Protein AF-A0A351MRL6-F1 (afdb_monomer_lite)

Secondary structure (DSSP, 8-state):
--SGGGSHHHHHHHHHHHS-TTTGGGSSTTT----------S---GGGHHHHHHHHHIIIIIIIIIHHT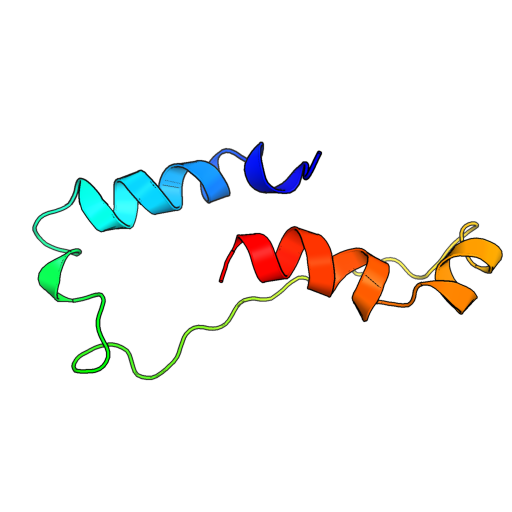-

Radius of gyration: 15.95 Å; chains: 1; bounding box: 36×22×38 Å

Sequence (70 aa):
IDHYLGKETVQDLLVLRFANPILEPLWNRRHVDHVQITVAEELGVGSRGGYYEHSGATRDMLQNHTMQLL

Foldseek 3Di:
DFCLCVDPVLVCVCCQQPVDPVRVVCPDPVNDPDDDDDDDDPDDCPPVVVVCVVQPCCNVPNVGNVVVSD

Structure (mmCIF, N/CA/C/O backbone):
data_AF-A0A351MRL6-F1
#
_entry.id   AF-A0A351MRL6-F1
#
loop_
_atom_site.group_PDB
_atom_site.id
_atom_site.type_symbol
_atom_site.label_atom_id
_atom_site.label_alt_id
_atom_site.label_comp_id
_atom_site.label_asym_id
_atom_site.label_entity_id
_atom_site.label_seq_id
_atom_site.pdbx_PDB_ins_code
_atom_site.Cartn_x
_atom_site.Cartn_y
_atom_site.Cartn_z
_atom_site.occupancy
_atom_site.B_iso_or_equiv
_atom_site.auth_seq_id
_atom_site.au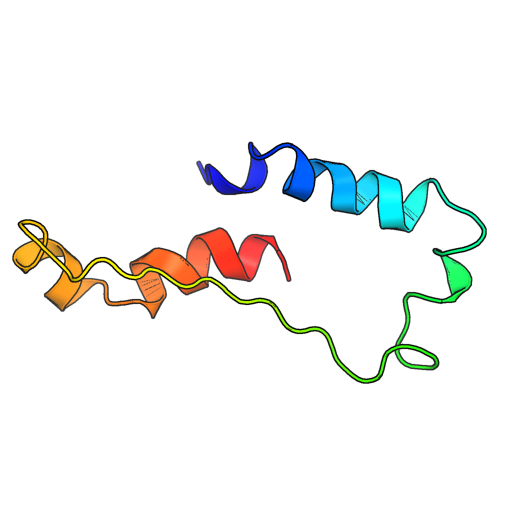th_comp_id
_atom_site.auth_asym_id
_atom_site.auth_atom_id
_atom_site.pdbx_PDB_model_num
ATOM 1 N N . ILE A 1 1 ? 16.174 2.107 3.611 1.00 91.25 1 ILE A N 1
ATOM 2 C CA . ILE A 1 1 ? 15.181 3.194 3.767 1.00 91.25 1 ILE A CA 1
ATOM 3 C C . ILE A 1 1 ? 14.058 2.883 2.807 1.00 91.25 1 ILE A C 1
A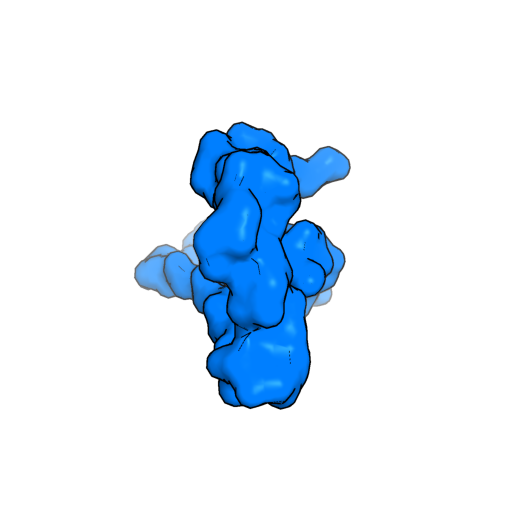TOM 5 O O . ILE A 1 1 ? 14.352 2.603 1.651 1.00 91.25 1 ILE A O 1
ATOM 9 N N . ASP A 1 2 ? 12.823 2.885 3.292 1.00 97.12 2 ASP A N 1
ATOM 10 C CA . ASP A 1 2 ? 11.651 2.718 2.444 1.00 97.12 2 ASP A CA 1
ATOM 11 C C . ASP A 1 2 ? 10.978 4.080 2.258 1.00 97.12 2 ASP A C 1
ATOM 13 O O . ASP A 1 2 ? 10.579 4.718 3.230 1.00 97.12 2 ASP A O 1
ATOM 17 N N . HIS A 1 3 ? 10.907 4.552 1.016 1.00 97.62 3 HIS A N 1
ATOM 18 C CA . HIS A 1 3 ? 10.375 5.877 0.720 1.00 97.62 3 HIS A CA 1
ATOM 19 C C . HIS A 1 3 ? 8.838 5.923 0.732 1.00 97.62 3 HIS A C 1
ATOM 21 O O . HIS A 1 3 ? 8.281 7.016 0.816 1.00 97.62 3 HIS A O 1
ATOM 27 N N . TYR A 1 4 ? 8.138 4.779 0.696 1.00 98.06 4 TYR A N 1
ATOM 28 C CA . TYR A 1 4 ? 6.678 4.754 0.835 1.00 98.06 4 TYR A CA 1
ATOM 29 C C . TYR A 1 4 ? 6.251 5.234 2.223 1.00 98.06 4 TYR A C 1
ATOM 31 O O . TYR A 1 4 ? 5.279 5.973 2.328 1.00 98.06 4 TYR A O 1
ATOM 39 N N . LEU A 1 5 ? 7.036 4.933 3.262 1.00 97.69 5 LEU A N 1
ATOM 40 C CA . LEU A 1 5 ? 6.816 5.425 4.630 1.00 97.69 5 LEU A CA 1
ATOM 41 C C . LEU A 1 5 ? 6.965 6.952 4.772 1.00 97.69 5 LEU A C 1
ATOM 43 O O . LEU A 1 5 ? 6.551 7.535 5.772 1.00 97.69 5 LEU A O 1
ATOM 47 N N . GLY A 1 6 ? 7.574 7.611 3.783 1.00 97.56 6 GLY A N 1
ATOM 48 C CA . GLY A 1 6 ? 7.681 9.067 3.712 1.00 97.56 6 GLY A CA 1
ATOM 49 C C . GLY A 1 6 ? 6.498 9.743 3.016 1.00 97.56 6 GLY A C 1
ATOM 50 O O . GLY A 1 6 ? 6.448 10.969 2.985 1.00 97.56 6 GLY A O 1
ATOM 51 N N . LYS A 1 7 ? 5.570 8.979 2.423 1.00 98.06 7 LYS A N 1
ATOM 52 C CA . LYS A 1 7 ? 4.384 9.534 1.761 1.00 98.06 7 LYS A CA 1
ATOM 53 C C . LYS A 1 7 ? 3.372 9.959 2.824 1.00 98.06 7 LYS A C 1
ATOM 55 O O . LYS A 1 7 ? 3.040 9.167 3.701 1.00 98.06 7 LYS A O 1
ATOM 60 N N . GLU A 1 8 ? 2.852 11.176 2.701 1.00 98.25 8 GLU A N 1
ATOM 61 C CA . GLU A 1 8 ? 1.895 11.777 3.644 1.00 98.25 8 GLU A CA 1
ATOM 62 C C . GLU A 1 8 ? 0.711 10.844 3.942 1.00 98.25 8 GLU A C 1
ATOM 64 O O . GLU A 1 8 ? 0.484 10.468 5.087 1.00 98.25 8 GLU A O 1
ATOM 69 N N . THR A 1 9 ? 0.062 10.320 2.900 1.00 96.62 9 THR A N 1
ATOM 70 C CA . THR A 1 9 ? -1.089 9.417 3.051 1.00 96.62 9 THR A CA 1
ATOM 71 C C . THR A 1 9 ? -0.760 8.080 3.720 1.00 96.62 9 THR A C 1
ATOM 73 O O . THR A 1 9 ? -1.645 7.460 4.304 1.00 96.62 9 THR A O 1
ATOM 76 N N . VAL A 1 10 ? 0.495 7.618 3.658 1.00 97.44 10 VAL A N 1
ATOM 77 C CA . VAL A 1 10 ? 0.940 6.415 4.382 1.00 97.44 10 VAL A CA 1
ATOM 78 C C . VAL A 1 10 ? 1.121 6.732 5.865 1.00 97.44 10 VAL A C 1
ATOM 80 O O . VAL A 1 10 ? 0.739 5.928 6.712 1.00 97.44 10 VAL A O 1
ATOM 83 N N . GLN A 1 11 ? 1.650 7.911 6.196 1.00 97.38 11 GLN A N 1
ATOM 84 C CA . GLN A 1 11 ? 1.788 8.360 7.585 1.00 97.38 11 GLN A CA 1
ATOM 85 C C . GLN A 1 11 ? 0.418 8.591 8.242 1.00 97.38 11 GLN A C 1
ATOM 87 O O . GLN A 1 11 ? 0.218 8.220 9.403 1.00 97.38 11 GLN A O 1
ATOM 92 N N . ASP A 1 12 ? -0.551 9.099 7.478 1.00 97.06 12 ASP A N 1
ATOM 93 C CA . ASP A 1 12 ? -1.920 9.342 7.938 1.00 97.06 12 ASP A CA 1
ATOM 94 C C . ASP A 1 12 ? -2.671 8.072 8.356 1.00 97.06 12 ASP A C 1
ATOM 96 O O . ASP A 1 12 ? -3.605 8.158 9.155 1.00 97.06 12 ASP A O 1
ATOM 100 N N . LEU A 1 13 ? -2.267 6.878 7.898 1.00 96.00 13 LEU A N 1
ATOM 101 C CA . LEU A 1 13 ? -2.926 5.616 8.267 1.00 96.00 13 LEU A CA 1
ATOM 102 C C . LEU A 1 13 ? -2.962 5.397 9.787 1.00 96.00 13 LEU A C 1
ATOM 104 O O . LEU A 1 13 ? -3.962 4.909 10.320 1.00 96.00 13 LEU A O 1
ATOM 108 N N . LEU A 1 14 ? -1.898 5.779 10.502 1.00 94.62 14 LEU A N 1
ATOM 109 C CA . LEU A 1 14 ? -1.844 5.642 11.961 1.00 94.62 14 LEU A CA 1
ATOM 110 C C . LEU A 1 14 ? -2.803 6.616 12.651 1.00 94.62 14 LEU A C 1
ATOM 112 O O . LEU A 1 14 ? -3.485 6.237 13.605 1.00 94.62 14 LEU A O 1
ATOM 116 N N . VAL A 1 15 ? -2.899 7.847 12.145 1.00 95.50 15 VAL A N 1
ATOM 117 C CA . VAL A 1 15 ? -3.844 8.851 12.650 1.00 95.50 15 VAL A CA 1
ATOM 118 C C . VAL A 1 15 ? -5.277 8.394 12.379 1.00 95.50 15 VAL A C 1
ATOM 120 O O . VAL A 1 15 ? -6.100 8.376 13.294 1.00 95.50 15 VAL A O 1
ATOM 123 N N . LEU A 1 16 ? -5.569 7.932 11.160 1.00 93.62 16 LEU A N 1
ATOM 124 C CA . LEU A 1 16 ? -6.882 7.418 10.778 1.00 93.62 16 LEU A CA 1
ATOM 125 C C . LEU A 1 16 ? -7.327 6.275 11.699 1.00 93.62 16 LEU A C 1
ATOM 127 O O . LEU A 1 16 ? -8.451 6.290 12.197 1.00 93.62 16 LEU A O 1
ATOM 131 N N . ARG A 1 17 ? -6.430 5.320 11.966 1.00 93.50 17 ARG A N 1
ATOM 132 C CA . ARG A 1 17 ? -6.730 4.123 12.755 1.00 93.50 17 ARG A CA 1
ATOM 133 C C . ARG A 1 17 ? -6.879 4.394 14.251 1.00 93.50 17 ARG A C 1
ATOM 135 O O . ARG A 1 17 ? -7.752 3.798 14.873 1.00 93.50 17 ARG A O 1
ATOM 142 N N . PHE A 1 18 ? -6.029 5.239 14.835 1.00 95.25 18 PHE A N 1
ATOM 143 C CA . PHE A 1 18 ? -5.918 5.343 16.297 1.00 95.25 18 PHE A CA 1
ATOM 144 C C . PHE A 1 18 ? -6.417 6.665 16.888 1.00 95.25 18 PHE A C 1
ATOM 146 O O . PHE A 1 18 ? -6.754 6.700 18.068 1.00 95.25 18 PHE A O 1
ATOM 153 N N . ALA A 1 19 ? -6.505 7.745 16.106 1.00 96.69 19 ALA A N 1
ATOM 154 C CA . ALA A 1 19 ? -6.968 9.048 16.596 1.00 96.69 19 ALA A CA 1
ATOM 155 C C . ALA A 1 19 ? -8.475 9.290 16.374 1.00 96.69 19 ALA A C 1
ATOM 157 O O . ALA A 1 19 ? -8.981 10.360 16.707 1.00 96.69 19 ALA A O 1
ATOM 158 N N . ASN A 1 20 ? -9.202 8.309 15.825 1.00 95.75 20 ASN A N 1
ATOM 159 C CA . ASN A 1 20 ? -10.619 8.426 15.478 1.00 95.75 20 ASN A CA 1
ATOM 160 C C . ASN A 1 20 ? -11.467 7.396 16.247 1.00 95.75 20 ASN A C 1
ATOM 162 O O . ASN A 1 20 ? -11.561 6.248 15.808 1.00 95.75 20 ASN A O 1
ATOM 166 N N . PRO A 1 21 ? -12.163 7.789 17.334 1.00 94.81 21 PRO A N 1
ATOM 167 C CA . PRO A 1 21 ? -13.009 6.886 18.130 1.00 94.81 21 PRO A CA 1
ATOM 168 C C . PRO A 1 21 ? -14.167 6.238 17.359 1.00 94.81 21 PRO A C 1
ATOM 170 O O . PRO A 1 21 ? -14.732 5.246 17.805 1.00 94.81 21 PRO A O 1
ATOM 173 N N . ILE A 1 22 ? -14.541 6.805 16.208 1.00 95.69 22 ILE A N 1
ATOM 174 C CA . ILE A 1 22 ? -15.560 6.237 15.316 1.00 95.69 22 ILE A CA 1
ATOM 175 C C . ILE A 1 22 ? -14.990 5.053 14.517 1.00 95.69 22 ILE A C 1
ATOM 177 O O . ILE A 1 22 ? -15.694 4.072 14.295 1.00 95.69 22 ILE A O 1
ATOM 181 N N . LEU A 1 23 ? -13.729 5.137 14.076 1.00 95.50 23 LEU A N 1
ATOM 182 C CA . LEU A 1 23 ? -13.115 4.163 13.164 1.00 95.50 23 LEU A CA 1
ATOM 1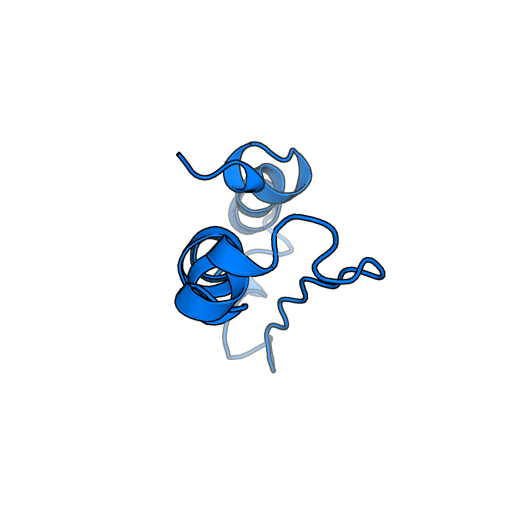83 C C . LEU A 1 23 ? -12.343 3.062 13.896 1.00 95.50 23 LEU A C 1
ATOM 185 O O . LEU A 1 23 ? -12.362 1.915 13.453 1.00 95.50 23 LEU A O 1
ATOM 189 N N . GLU A 1 24 ? -11.710 3.388 15.025 1.00 94.88 24 GLU A N 1
ATOM 190 C CA . GLU A 1 24 ? -10.953 2.445 15.857 1.00 94.88 24 GLU A CA 1
ATOM 191 C C . GLU A 1 24 ? -11.722 1.138 16.163 1.00 94.88 24 GLU A C 1
ATOM 193 O O . GLU A 1 24 ? -11.191 0.066 15.850 1.00 94.88 24 GLU A O 1
ATOM 198 N N . PRO A 1 25 ? -12.994 1.158 16.627 1.00 95.94 25 PRO A N 1
ATOM 199 C CA . PRO A 1 25 ? -13.715 -0.075 16.953 1.00 95.94 25 PRO A CA 1
ATOM 200 C C . PRO A 1 25 ? -14.146 -0.888 15.722 1.00 95.94 25 PRO A C 1
ATOM 202 O O . PRO A 1 25 ? -14.508 -2.063 15.854 1.00 95.94 25 PRO A O 1
ATOM 205 N N . LEU A 1 26 ? -14.115 -0.294 14.524 1.00 96.25 26 LEU A N 1
ATOM 206 C CA . LEU A 1 26 ? -14.473 -0.962 13.271 1.00 96.25 26 LEU A CA 1
ATOM 207 C C . LEU A 1 26 ? -13.278 -1.700 12.653 1.00 96.25 26 LEU A C 1
ATOM 209 O O . LEU A 1 26 ? -13.474 -2.633 11.879 1.00 96.25 26 LEU A O 1
ATOM 213 N N . TRP A 1 27 ? -12.037 -1.355 13.008 1.00 96.94 27 TRP A N 1
ATOM 214 C CA . TRP A 1 27 ? -10.843 -1.936 12.385 1.00 96.94 27 TRP A CA 1
ATOM 215 C C . TRP A 1 27 ? -10.461 -3.310 12.967 1.00 96.94 27 TRP A C 1
ATOM 217 O O . TRP A 1 27 ? -9.438 -3.481 13.635 1.00 96.94 27 TRP A O 1
ATOM 227 N N . ASN A 1 28 ? -11.307 -4.320 12.740 1.00 96.88 28 ASN A N 1
ATOM 228 C CA . ASN A 1 28 ? -11.065 -5.711 13.133 1.00 96.88 28 ASN A CA 1
ATOM 229 C C . ASN A 1 28 ? -11.879 -6.714 12.293 1.00 96.88 28 ASN A C 1
ATOM 231 O O . ASN A 1 28 ? -12.846 -6.356 11.625 1.00 96.88 28 ASN A O 1
ATOM 235 N N . ARG A 1 29 ? -11.542 -8.007 12.411 1.00 97.62 29 ARG A N 1
ATOM 236 C CA . ARG A 1 29 ? -12.162 -9.125 11.665 1.00 97.62 29 ARG A CA 1
ATOM 237 C C . ARG A 1 29 ? -13.677 -9.311 11.836 1.00 97.62 29 ARG A C 1
ATOM 239 O O . ARG A 1 29 ? -14.237 -10.204 11.216 1.00 97.62 29 ARG A O 1
ATOM 246 N N . ARG A 1 30 ? -14.335 -8.597 12.761 1.00 98.12 30 ARG A N 1
ATOM 247 C CA . ARG A 1 30 ? -15.802 -8.664 12.904 1.00 98.12 30 ARG A CA 1
ATOM 248 C C . ARG A 1 30 ? -16.511 -7.727 11.927 1.00 98.12 30 ARG A C 1
ATOM 250 O O . ARG A 1 30 ? -17.676 -7.963 11.639 1.00 98.12 30 ARG A O 1
ATOM 257 N N . HIS A 1 31 ? -15.823 -6.688 11.454 1.00 98.00 31 HIS A N 1
ATOM 258 C CA . HIS A 1 31 ? -16.399 -5.644 10.604 1.00 98.00 31 HIS A CA 1
ATOM 259 C C . HIS A 1 31 ? -15.651 -5.476 9.272 1.00 98.00 31 HIS A C 1
ATOM 261 O O . HIS A 1 31 ? -16.230 -4.964 8.320 1.00 98.00 31 HIS A O 1
ATOM 267 N N . VAL A 1 32 ? -14.389 -5.913 9.189 1.00 97.81 32 VAL A N 1
ATOM 268 C CA . VAL A 1 32 ? -13.582 -5.892 7.962 1.00 97.81 32 VAL A CA 1
ATOM 269 C C . VAL A 1 32 ? -13.543 -7.292 7.359 1.00 97.81 32 VAL A C 1
ATOM 271 O O . VAL A 1 32 ? -13.056 -8.224 7.998 1.00 97.81 32 VAL A O 1
ATOM 274 N N . ASP A 1 33 ? -14.042 -7.413 6.130 1.00 98.44 33 ASP A N 1
ATOM 275 C CA . ASP A 1 33 ? -14.017 -8.650 5.343 1.00 98.44 33 ASP A CA 1
ATOM 276 C C . ASP A 1 33 ? -12.617 -8.927 4.766 1.00 98.44 33 ASP A C 1
ATOM 278 O O . ASP A 1 33 ? -12.039 -9.987 5.000 1.00 98.44 33 ASP A O 1
ATOM 282 N N . HIS A 1 34 ? -12.024 -7.942 4.085 1.00 98.25 34 HIS A N 1
ATOM 283 C CA . HIS A 1 34 ? -10.656 -8.016 3.576 1.00 98.25 34 HIS A CA 1
ATOM 284 C C . HIS A 1 34 ? -10.000 -6.630 3.505 1.00 98.25 34 HIS A C 1
ATOM 286 O O . HIS A 1 34 ? -10.670 -5.598 3.511 1.00 98.25 34 HIS A O 1
ATOM 292 N N . VAL A 1 35 ? -8.668 -6.622 3.422 1.00 97.50 35 VAL A N 1
ATOM 293 C CA . VAL A 1 35 ? -7.856 -5.433 3.142 1.00 97.50 35 VAL A CA 1
ATOM 294 C C . VAL A 1 35 ? -7.146 -5.668 1.818 1.00 97.50 35 VAL A C 1
ATOM 296 O O . VAL A 1 35 ? -6.476 -6.686 1.647 1.00 97.50 35 VAL A O 1
ATOM 299 N N . GLN A 1 36 ? -7.294 -4.733 0.884 1.00 98.44 36 GLN A N 1
ATOM 300 C CA . GLN A 1 36 ? -6.614 -4.778 -0.404 1.00 98.44 36 GLN A CA 1
ATOM 301 C C . GLN A 1 36 ? -5.582 -3.656 -0.480 1.00 98.44 36 GLN A C 1
ATOM 303 O O . GLN A 1 36 ? -5.914 -2.483 -0.328 1.00 98.44 36 GLN A O 1
ATOM 308 N N . ILE A 1 37 ? -4.335 -4.024 -0.767 1.00 97.69 37 ILE A N 1
ATOM 309 C CA . ILE A 1 37 ? -3.247 -3.088 -1.050 1.00 97.69 37 ILE A CA 1
ATOM 310 C C . ILE A 1 37 ? -2.885 -3.271 -2.520 1.00 97.69 37 ILE A C 1
ATOM 312 O O . ILE A 1 37 ? -2.612 -4.384 -2.963 1.00 97.69 37 ILE A O 1
ATOM 316 N N . THR A 1 38 ? -2.942 -2.194 -3.299 1.00 97.56 38 THR A N 1
ATOM 317 C CA . THR A 1 38 ? -2.636 -2.216 -4.734 1.00 97.56 38 THR A CA 1
ATOM 318 C C . THR A 1 38 ? -1.539 -1.212 -5.027 1.00 97.56 38 THR A C 1
ATOM 320 O O . THR A 1 38 ? -1.654 -0.043 -4.666 1.00 97.56 38 THR A O 1
ATOM 323 N N . VAL A 1 39 ? -0.499 -1.671 -5.716 1.00 96.88 39 VAL A N 1
ATOM 324 C CA . VAL A 1 39 ? 0.519 -0.810 -6.311 1.00 96.88 39 VAL A CA 1
ATOM 325 C C . VAL A 1 39 ? 0.569 -1.147 -7.793 1.00 96.88 39 VAL A C 1
ATOM 327 O O . VAL A 1 39 ? 0.852 -2.286 -8.157 1.00 96.88 39 VAL A O 1
ATOM 330 N N . ALA A 1 40 ? 0.209 -0.180 -8.631 1.00 97.38 40 ALA A N 1
ATOM 331 C CA . ALA A 1 40 ? 0.080 -0.354 -10.071 1.00 97.38 40 ALA A CA 1
ATOM 332 C C . ALA A 1 40 ? 0.850 0.747 -10.799 1.00 97.38 40 ALA A C 1
ATOM 334 O O . ALA A 1 40 ? 0.825 1.907 -10.387 1.00 97.38 40 ALA A O 1
ATOM 335 N N . GLU A 1 41 ? 1.512 0.372 -11.888 1.00 97.12 41 GLU A N 1
ATOM 336 C CA . GLU A 1 41 ? 2.279 1.269 -12.745 1.00 97.12 41 GLU A CA 1
ATOM 337 C C . GLU A 1 41 ? 1.886 1.011 -14.202 1.00 97.12 41 GLU A C 1
ATOM 339 O O . GLU A 1 41 ? 1.737 -0.137 -14.618 1.00 97.12 41 GLU A O 1
ATOM 344 N N . GLU A 1 42 ? 1.714 2.076 -14.985 1.00 97.38 42 GLU A N 1
ATOM 345 C CA . GLU A 1 42 ? 1.489 1.970 -16.437 1.00 97.38 42 GLU A CA 1
ATOM 346 C C . GLU A 1 42 ? 2.807 1.808 -17.213 1.00 97.38 42 GLU A C 1
ATOM 348 O O . GLU A 1 42 ? 2.820 1.388 -18.370 1.00 97.38 42 GLU A O 1
ATOM 353 N N . LEU A 1 43 ? 3.930 2.156 -16.579 1.00 96.56 43 LEU A N 1
ATOM 354 C CA . LEU A 1 43 ? 5.256 2.080 -17.175 1.00 96.56 43 LEU A CA 1
ATOM 355 C C . LEU A 1 43 ? 5.765 0.635 -17.188 1.00 96.56 43 LEU A C 1
ATOM 357 O O . LEU A 1 43 ? 5.687 -0.084 -16.196 1.00 96.56 43 LEU A O 1
ATOM 361 N N . GLY A 1 44 ? 6.350 0.231 -18.317 1.00 95.25 44 GLY A N 1
ATOM 362 C CA . GLY A 1 44 ? 7.133 -1.000 -18.401 1.00 95.25 44 GLY A CA 1
ATOM 363 C C . GLY A 1 44 ? 8.532 -0.848 -17.790 1.00 95.25 44 GLY A C 1
ATOM 364 O O . GLY A 1 44 ? 8.927 0.220 -17.329 1.00 95.25 44 GLY A O 1
ATOM 365 N N . VAL A 1 45 ? 9.337 -1.910 -17.873 1.00 95.44 45 VAL A N 1
ATOM 366 C CA . VAL A 1 45 ? 10.675 -1.990 -17.249 1.00 95.44 45 VAL A CA 1
ATOM 367 C C . VAL A 1 45 ? 11.680 -0.920 -17.721 1.00 95.44 45 VAL A C 1
ATOM 369 O O . VAL A 1 45 ? 12.663 -0.621 -17.035 1.00 95.44 45 VAL A O 1
ATOM 372 N N . GLY A 1 46 ? 11.452 -0.332 -18.900 1.00 95.81 46 GLY A N 1
ATOM 373 C CA . GLY A 1 46 ? 12.306 0.704 -19.478 1.00 95.81 46 GLY A CA 1
ATOM 374 C C . GLY A 1 46 ? 13.772 0.270 -19.577 1.00 95.81 46 GLY A C 1
ATOM 375 O O . GLY A 1 46 ? 14.087 -0.859 -19.950 1.00 95.81 46 GLY A O 1
ATOM 376 N N . SER A 1 47 ? 14.689 1.166 -19.210 1.00 96.81 47 SER A N 1
ATOM 377 C CA . SER A 1 47 ? 16.134 0.901 -19.220 1.00 96.81 47 SER A CA 1
ATOM 378 C C . SER A 1 47 ? 16.627 0.042 -18.045 1.00 96.81 47 SER A C 1
ATOM 380 O O . SER A 1 47 ? 17.807 -0.304 -18.002 1.00 96.81 47 SER A O 1
ATOM 382 N N . ARG A 1 48 ? 15.758 -0.335 -17.092 1.00 97.38 48 ARG A N 1
ATOM 383 C CA . ARG A 1 48 ? 16.130 -1.082 -15.874 1.00 97.38 48 ARG A CA 1
ATOM 384 C C . ARG A 1 48 ? 16.062 -2.606 -16.032 1.00 97.38 48 ARG A C 1
ATOM 386 O O . ARG A 1 48 ? 16.200 -3.312 -15.034 1.00 97.38 48 ARG A O 1
ATOM 393 N N . GLY A 1 49 ? 15.906 -3.117 -17.257 1.00 96.19 49 GLY A N 1
ATOM 394 C CA . GLY A 1 49 ? 15.733 -4.549 -17.546 1.00 96.19 49 GLY A CA 1
ATOM 395 C C . GLY A 1 49 ? 16.744 -5.463 -16.848 1.00 96.19 49 GLY A C 1
ATOM 396 O O . GLY A 1 49 ? 16.346 -6.409 -16.182 1.00 96.19 49 GLY A O 1
ATOM 397 N N . GLY A 1 50 ? 18.040 -5.133 -16.903 1.00 96.88 50 GLY A N 1
ATOM 398 C CA . GLY A 1 50 ? 19.084 -5.962 -16.284 1.00 96.88 50 GLY A CA 1
ATOM 399 C C . GLY A 1 50 ? 18.995 -6.068 -14.754 1.00 96.88 50 GLY A C 1
ATOM 400 O O . GLY A 1 50 ? 19.339 -7.100 -14.191 1.00 96.88 50 GLY A O 1
ATOM 401 N N . TYR A 1 51 ? 18.506 -5.029 -14.071 1.00 96.88 51 TYR A N 1
ATOM 402 C CA . TYR A 1 51 ? 18.223 -5.101 -12.634 1.00 96.88 51 TYR A CA 1
ATOM 403 C C . TYR A 1 51 ? 16.930 -5.881 -12.373 1.00 96.88 51 TYR A C 1
ATOM 405 O O . TYR A 1 51 ? 16.899 -6.775 -11.525 1.00 96.88 51 TYR A O 1
ATOM 413 N N . TYR A 1 52 ? 15.875 -5.538 -13.117 1.00 97.75 52 TYR A N 1
ATOM 414 C CA . TYR A 1 52 ? 14.530 -6.052 -12.886 1.00 97.75 52 TYR A CA 1
ATOM 415 C C . TYR A 1 52 ? 14.413 -7.557 -13.148 1.00 97.75 52 TYR A C 1
ATOM 417 O O . TYR A 1 52 ? 13.665 -8.230 -12.450 1.00 97.75 52 TYR A O 1
ATOM 425 N N . GLU A 1 53 ? 15.200 -8.105 -14.079 1.00 97.06 53 GLU A N 1
ATOM 426 C CA . GLU A 1 53 ? 15.260 -9.547 -14.364 1.00 97.06 53 GLU A CA 1
ATOM 427 C C . GLU A 1 53 ? 15.625 -10.379 -13.120 1.00 97.06 53 GLU A C 1
ATOM 429 O O . GLU A 1 53 ? 15.117 -11.479 -12.917 1.00 97.06 53 GLU A O 1
ATOM 434 N N . HIS A 1 54 ? 16.484 -9.851 -12.242 1.00 96.88 54 HIS A N 1
ATOM 435 C CA . HIS A 1 54 ? 16.913 -10.550 -11.027 1.00 96.88 54 HIS A CA 1
ATOM 436 C C . HIS A 1 54 ? 16.047 -10.230 -9.801 1.00 96.88 54 HIS A C 1
ATOM 438 O O . HIS A 1 54 ? 15.923 -11.056 -8.885 1.00 96.88 54 HIS A O 1
ATOM 444 N N . SER A 1 55 ? 15.476 -9.025 -9.736 1.00 97.19 55 SER A N 1
ATOM 445 C CA . SER A 1 55 ? 14.656 -8.597 -8.601 1.00 97.19 55 SER A CA 1
ATOM 446 C C . SER A 1 55 ? 13.190 -9.013 -8.747 1.00 97.19 55 SER A C 1
ATOM 448 O O . SER A 1 55 ? 12.627 -9.580 -7.804 1.00 97.19 55 SER A O 1
A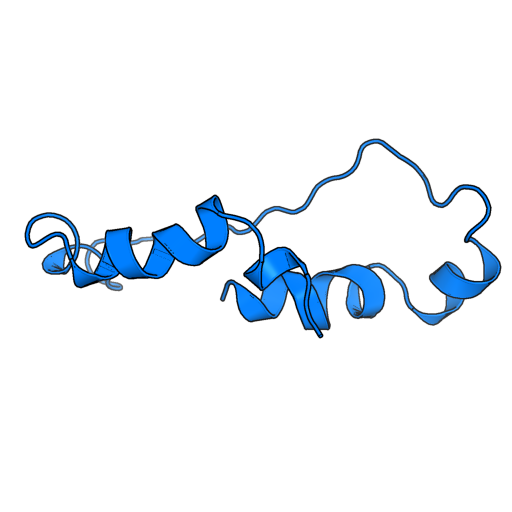TOM 450 N N . GLY A 1 56 ? 12.593 -8.751 -9.912 1.00 97.19 56 GLY A N 1
ATOM 451 C CA . GLY A 1 56 ? 11.164 -8.856 -10.188 1.00 97.19 56 GLY A CA 1
ATOM 452 C C . GLY A 1 56 ? 10.300 -7.979 -9.273 1.00 97.19 56 GLY A C 1
ATOM 453 O O . GLY A 1 56 ? 10.777 -7.355 -8.322 1.00 97.19 56 GLY A O 1
ATOM 454 N N . ALA A 1 57 ? 8.984 -7.999 -9.498 1.00 97.44 57 ALA A N 1
ATOM 455 C CA . ALA A 1 57 ? 8.027 -7.259 -8.670 1.00 97.44 57 ALA A CA 1
ATOM 456 C C . ALA A 1 57 ? 8.103 -7.637 -7.175 1.00 97.44 57 ALA A C 1
ATOM 458 O O . ALA A 1 57 ? 7.875 -6.802 -6.301 1.00 97.44 57 ALA A O 1
ATOM 459 N N . THR A 1 58 ? 8.465 -8.885 -6.853 1.00 97.12 58 THR A N 1
ATOM 460 C CA . THR A 1 58 ? 8.552 -9.352 -5.463 1.00 97.12 58 THR A CA 1
ATOM 461 C C . THR A 1 58 ? 9.611 -8.602 -4.656 1.00 97.12 58 THR A C 1
ATOM 463 O O . THR A 1 58 ? 9.325 -8.191 -3.534 1.00 97.12 58 THR A O 1
ATOM 466 N N . ARG A 1 59 ? 10.827 -8.418 -5.185 1.00 97.31 59 ARG A N 1
ATOM 467 C CA . ARG A 1 59 ? 11.885 -7.695 -4.455 1.00 97.31 59 ARG A CA 1
ATOM 468 C C . ARG A 1 59 ? 11.848 -6.192 -4.696 1.00 97.31 59 ARG A C 1
ATOM 470 O O . ARG A 1 59 ? 12.288 -5.452 -3.826 1.00 97.31 59 ARG A O 1
ATOM 477 N N . ASP A 1 60 ? 11.353 -5.757 -5.852 1.00 97.62 60 ASP A N 1
ATOM 478 C CA . ASP A 1 60 ? 11.289 -4.333 -6.192 1.00 97.62 60 ASP A CA 1
ATOM 479 C C . ASP A 1 60 ? 10.132 -3.625 -5.461 1.00 97.62 60 ASP A C 1
ATOM 481 O O . ASP A 1 60 ? 10.330 -2.507 -4.996 1.00 97.62 60 ASP A O 1
ATOM 485 N N . MET A 1 61 ? 8.976 -4.293 -5.277 1.00 97.75 61 MET A N 1
ATOM 486 C CA . MET A 1 61 ? 7.739 -3.667 -4.765 1.00 97.75 61 MET A CA 1
ATOM 487 C C . MET A 1 61 ? 7.076 -4.374 -3.571 1.00 97.75 61 MET A C 1
ATOM 489 O O . MET A 1 61 ? 6.497 -3.718 -2.697 1.00 97.75 61 MET A O 1
ATOM 493 N N . LEU A 1 62 ? 7.071 -5.714 -3.537 1.00 97.19 62 LEU A N 1
ATOM 494 C CA . LEU A 1 62 ? 6.319 -6.450 -2.512 1.00 97.19 62 LEU A CA 1
ATOM 495 C C . LEU A 1 62 ? 7.050 -6.440 -1.164 1.00 97.19 62 LEU A C 1
ATOM 497 O O . LEU A 1 62 ? 6.505 -5.973 -0.169 1.00 97.19 62 LEU A O 1
ATOM 501 N N . GLN A 1 63 ? 8.279 -6.962 -1.13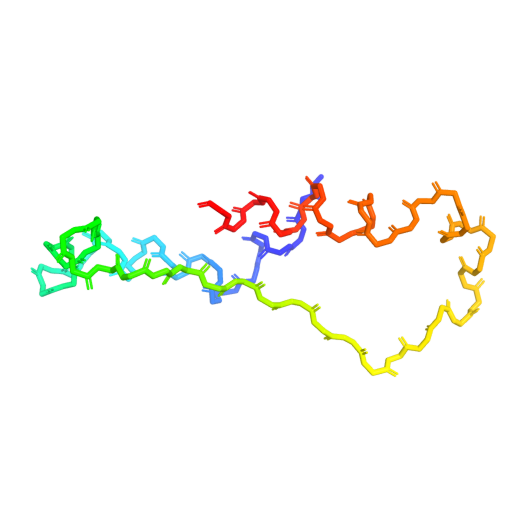4 1.00 97.62 63 GLN A N 1
ATOM 502 C CA . GLN A 1 63 ? 9.043 -7.225 0.091 1.00 97.62 63 GLN A CA 1
ATOM 503 C C . GLN A 1 63 ? 9.351 -5.958 0.904 1.00 97.62 63 GLN A C 1
ATOM 505 O O . GLN A 1 63 ? 9.529 -6.036 2.119 1.00 97.62 63 GLN A O 1
ATOM 510 N N . ASN A 1 64 ? 9.420 -4.810 0.235 1.00 96.94 64 ASN A N 1
ATOM 511 C CA . ASN A 1 64 ? 9.657 -3.500 0.823 1.00 96.94 64 ASN A CA 1
ATOM 512 C C . ASN A 1 64 ? 8.323 -2.746 0.992 1.00 96.94 64 ASN A C 1
ATOM 514 O O . ASN A 1 64 ? 7.639 -2.919 1.998 1.00 96.94 64 ASN A O 1
ATOM 518 N N . HIS A 1 65 ? 7.918 -1.982 -0.013 1.00 97.69 65 HIS A N 1
ATOM 519 C CA . HIS A 1 65 ? 6.856 -0.995 0.005 1.00 97.69 65 HIS A CA 1
ATOM 520 C C . HIS A 1 65 ? 5.522 -1.604 0.426 1.00 97.69 65 HIS A C 1
ATOM 522 O O . HIS A 1 65 ? 4.899 -1.134 1.372 1.00 97.69 65 HIS A O 1
ATOM 528 N N . THR A 1 66 ? 5.100 -2.690 -0.224 1.00 97.56 66 THR A N 1
ATOM 529 C CA . THR A 1 66 ? 3.787 -3.297 0.048 1.00 97.56 66 THR A CA 1
ATOM 530 C C . THR A 1 66 ? 3.737 -3.936 1.435 1.00 97.56 66 THR A C 1
ATOM 532 O O . THR A 1 66 ? 2.762 -3.752 2.157 1.00 97.56 66 THR A O 1
ATOM 535 N N . MET A 1 67 ? 4.793 -4.651 1.839 1.00 97.50 67 MET A N 1
ATOM 536 C CA . MET A 1 67 ? 4.865 -5.277 3.162 1.00 97.50 67 MET A CA 1
ATOM 537 C C . MET A 1 67 ? 4.929 -4.266 4.310 1.00 97.50 67 MET A C 1
ATOM 539 O O . MET A 1 67 ? 4.476 -4.589 5.399 1.00 97.50 67 MET A O 1
ATOM 543 N N . GLN A 1 68 ? 5.466 -3.062 4.094 1.00 97.38 68 GLN A N 1
ATOM 544 C CA . GLN A 1 68 ? 5.430 -2.001 5.108 1.00 97.38 68 GLN A CA 1
ATOM 545 C C . GLN A 1 68 ? 4.017 -1.451 5.359 1.00 97.38 68 GLN A C 1
ATOM 547 O O . GLN A 1 68 ? 3.780 -0.857 6.407 1.00 97.38 68 GLN A O 1
ATOM 552 N N . LEU A 1 69 ? 3.094 -1.619 4.408 1.00 95.50 69 LEU A N 1
ATOM 553 C CA . LEU A 1 69 ? 1.704 -1.167 4.523 1.00 95.50 69 LEU A CA 1
ATOM 554 C C . LEU A 1 69 ? 0.759 -2.245 5.091 1.00 95.50 69 LEU A C 1
ATOM 556 O O . LEU A 1 69 ? -0.403 -1.932 5.352 1.00 95.50 69 LEU A O 1
ATOM 560 N N . LEU A 1 70 ? 1.231 -3.488 5.248 1.00 90.31 70 LEU A N 1
ATOM 561 C CA . LEU A 1 70 ? 0.471 -4.602 5.828 1.00 90.31 70 LEU A CA 1
ATOM 562 C C . LEU A 1 70 ? 0.365 -4.473 7.356 1.00 90.31 70 LEU A C 1
ATOM 564 O O . LEU A 1 70 ? -0.767 -4.620 7.874 1.00 90.31 70 LEU A O 1
#

pLDDT: mean 96.69, std 1.48, range [90.31, 98.44]